Protein AF-A0A3M1ZQZ5-F1 (afdb_monomer_lite)

Sequence (99 aa):
MSLTNDTDLTKHLARVMGLSESLGPEFIRRAFLDAGEPFDAPSVGQFERVLPYLEARLSAFVGADDAASRLARLRRELAALADRRVQHATTKDTGNQSN

pLDDT: mean 82.04, std 16.59, range [36.91, 95.75]

Foldseek 3Di:
DDPPDLLSVQQVLLVLLVHDSVCSNVLLVVLCVVLVHDPPSDALVSVVSSLVSQQVSVCVPPNNVSSVVSSVSSVVVSVVVVVVVVVVVVVVVVVPPDD

Secondary structure (DSSP, 8-state):
-----HHHHHHHHHHHTT--TTTHHHHHHHHHHHTT---SS--HHHHHHHHHHHHHHHHHHH-HHHHHHHHHHHHHHHHHHHHHHHHHHHHHHTTS---

Structure (mmCIF, N/CA/C/O backbone):
data_AF-A0A3M1ZQZ5-F1
#
_entry.id   AF-A0A3M1ZQZ5-F1
#
loop_
_atom_site.group_PDB
_atom_site.id
_atom_site.type_symbol
_atom_site.label_atom_id
_atom_site.label_alt_id
_atom_site.label_comp_id
_atom_site.label_asym_id
_atom_site.label_entity_id
_atom_site.label_seq_id
_atom_site.pdbx_PDB_ins_code
_atom_site.Cartn_x
_atom_site.Cartn_y
_atom_site.Cartn_z
_atom_site.occupancy
_atom_site.B_iso_or_equiv
_atom_site.auth_seq_id
_atom_site.auth_comp_id
_atom_site.auth_asym_id
_atom_site.auth_atom_id
_atom_site.pdbx_PDB_model_num
ATOM 1 N N . MET A 1 1 ? 3.381 -17.573 -17.517 1.00 36.91 1 MET A N 1
ATOM 2 C CA . MET A 1 1 ? 2.492 -16.402 -17.675 1.00 36.91 1 MET A CA 1
ATOM 3 C C . MET A 1 1 ? 3.289 -15.163 -17.298 1.00 36.91 1 MET A C 1
ATOM 5 O O . MET A 1 1 ? 3.710 -15.073 -16.152 1.00 36.91 1 MET A O 1
ATOM 9 N N . SER A 1 2 ? 3.578 -14.282 -18.258 1.00 37.75 2 SER A N 1
ATOM 10 C CA . SER A 1 2 ? 4.256 -13.005 -17.996 1.00 37.75 2 SER A CA 1
ATOM 11 C C . SER A 1 2 ? 3.273 -12.019 -17.371 1.00 37.75 2 SER A C 1
ATOM 13 O O . SER A 1 2 ? 2.210 -11.777 -17.933 1.00 37.75 2 SER A O 1
ATOM 15 N N . LEU A 1 3 ? 3.631 -11.447 -16.222 1.00 43.09 3 LEU A N 1
ATOM 16 C CA . LEU A 1 3 ? 2.987 -10.256 -15.662 1.00 43.09 3 LEU A CA 1
ATOM 17 C C . LEU A 1 3 ? 3.421 -9.050 -16.512 1.00 43.09 3 LEU A C 1
ATOM 19 O O . LEU A 1 3 ? 4.360 -8.345 -16.154 1.00 43.09 3 LEU A O 1
ATOM 23 N N . THR A 1 4 ? 2.825 -8.883 -17.693 1.00 42.31 4 THR A N 1
ATOM 24 C CA . THR A 1 4 ? 3.178 -7.818 -18.656 1.00 42.31 4 THR A CA 1
ATOM 25 C C . THR A 1 4 ? 2.163 -6.680 -18.736 1.00 42.31 4 THR A C 1
ATOM 27 O O . THR A 1 4 ? 2.279 -5.859 -19.634 1.00 42.31 4 THR A O 1
ATOM 30 N N . ASN A 1 5 ? 1.210 -6.575 -17.807 1.00 50.94 5 ASN A N 1
ATOM 31 C CA . ASN A 1 5 ? 0.367 -5.384 -17.699 1.00 50.94 5 ASN A CA 1
ATOM 32 C C . ASN A 1 5 ? 0.531 -4.724 -16.330 1.00 50.94 5 ASN A C 1
ATOM 34 O O . ASN A 1 5 ? 0.366 -5.360 -15.294 1.00 50.94 5 ASN A O 1
ATOM 38 N N . ASP A 1 6 ? 0.792 -3.421 -16.321 1.00 52.81 6 ASP A N 1
ATOM 39 C CA . ASP A 1 6 ? 0.977 -2.605 -15.109 1.00 52.81 6 ASP A CA 1
ATOM 40 C C . ASP A 1 6 ? -0.276 -2.578 -14.218 1.00 52.81 6 ASP A C 1
ATOM 42 O O . ASP A 1 6 ? -0.218 -2.436 -12.994 1.00 52.81 6 ASP A O 1
ATOM 46 N N . THR A 1 7 ? -1.434 -2.822 -14.835 1.00 61.03 7 THR A N 1
ATOM 47 C CA . THR A 1 7 ? -2.708 -3.040 -14.144 1.00 61.03 7 THR A CA 1
ATOM 48 C C . THR A 1 7 ? -2.711 -4.344 -13.330 1.00 61.03 7 THR A C 1
ATOM 50 O O . THR A 1 7 ? -3.378 -4.414 -12.296 1.00 61.03 7 THR A O 1
ATOM 53 N N . ASP A 1 8 ? -1.948 -5.360 -13.741 1.00 76.38 8 ASP A N 1
ATOM 54 C CA . ASP A 1 8 ? -1.866 -6.650 -13.049 1.00 76.38 8 ASP A CA 1
ATOM 55 C C . ASP A 1 8 ? -1.004 -6.562 -11.791 1.00 76.38 8 ASP A C 1
ATOM 57 O O . ASP A 1 8 ? -1.341 -7.199 -10.795 1.00 76.38 8 ASP A O 1
ATOM 61 N N . LEU A 1 9 ? 0.049 -5.734 -11.785 1.00 80.56 9 LEU A N 1
ATOM 62 C CA . LEU A 1 9 ? 0.897 -5.552 -10.604 1.00 80.56 9 LEU A CA 1
ATOM 63 C C . LEU A 1 9 ? 0.108 -4.919 -9.453 1.00 80.56 9 LEU A C 1
ATOM 65 O O . LEU A 1 9 ? 0.043 -5.481 -8.363 1.00 80.56 9 LEU A O 1
ATOM 69 N N . THR A 1 10 ? -0.552 -3.787 -9.699 1.00 84.81 10 THR A N 1
ATOM 70 C CA . THR A 1 10 ? -1.359 -3.103 -8.678 1.00 84.81 10 THR A CA 1
ATOM 71 C C . THR A 1 10 ? -2.481 -4.000 -8.152 1.00 84.81 10 THR A C 1
ATOM 73 O O . THR A 1 10 ? -2.691 -4.077 -6.941 1.00 84.81 10 THR A O 1
ATOM 76 N N . LYS A 1 11 ? -3.187 -4.721 -9.035 1.00 85.94 11 LYS A N 1
ATOM 77 C CA . LYS A 1 11 ? -4.248 -5.662 -8.634 1.00 85.94 11 LYS A CA 1
ATOM 78 C C . LYS A 1 11 ? -3.700 -6.835 -7.823 1.00 85.94 11 LYS A C 1
ATOM 80 O O . LYS A 1 11 ? -4.300 -7.215 -6.819 1.00 85.94 11 LYS A O 1
ATOM 85 N N . HIS A 1 12 ? -2.562 -7.392 -8.230 1.00 87.44 12 HIS A N 1
ATOM 86 C CA . HIS A 1 12 ? -1.886 -8.465 -7.503 1.00 87.44 12 HIS A CA 1
ATOM 87 C C . HIS A 1 12 ? -1.500 -8.019 -6.091 1.00 87.44 12 HIS A C 1
ATOM 89 O O . HIS A 1 12 ? -1.896 -8.650 -5.112 1.00 87.44 12 HIS A O 1
ATOM 95 N N . LEU A 1 13 ? -0.820 -6.878 -5.967 1.00 88.19 13 LEU A N 1
ATOM 96 C CA . LEU A 1 13 ? -0.379 -6.349 -4.675 1.00 88.19 13 LEU A CA 1
ATOM 97 C C . LEU A 1 13 ? -1.559 -5.930 -3.782 1.00 88.19 13 LEU A C 1
ATOM 99 O O . LEU A 1 13 ? -1.516 -6.137 -2.568 1.00 88.19 13 LEU A O 1
ATOM 103 N N . ALA A 1 14 ? -2.653 -5.429 -4.365 1.00 91.00 14 ALA A N 1
ATOM 104 C CA . ALA A 1 14 ? -3.901 -5.195 -3.641 1.00 91.00 14 ALA A CA 1
ATOM 105 C C . ALA A 1 14 ? -4.462 -6.487 -3.023 1.00 91.00 14 ALA A C 1
ATOM 107 O O . ALA A 1 14 ? -4.801 -6.496 -1.837 1.00 91.00 14 ALA A O 1
ATOM 108 N N . ARG A 1 15 ? -4.495 -7.597 -3.777 1.00 91.00 15 ARG A N 1
ATOM 109 C CA . ARG A 1 15 ? -4.933 -8.901 -3.247 1.00 91.00 15 ARG A CA 1
ATOM 110 C C . ARG A 1 15 ? -4.019 -9.411 -2.136 1.00 91.00 15 ARG A C 1
ATOM 112 O O . ARG A 1 15 ? -4.522 -9.943 -1.151 1.00 91.00 15 ARG A O 1
ATOM 119 N N . VAL A 1 16 ? -2.703 -9.210 -2.242 1.00 90.56 16 VAL A N 1
ATOM 120 C CA . VAL A 1 16 ? -1.738 -9.594 -1.189 1.00 90.56 16 VAL A CA 1
ATOM 121 C C . VAL A 1 16 ? -2.032 -8.881 0.137 1.00 90.56 16 VAL A C 1
ATOM 123 O O . VAL A 1 16 ? -1.930 -9.487 1.205 1.00 90.56 16 VAL A O 1
ATOM 126 N N . MET A 1 17 ? -2.464 -7.620 0.078 1.00 90.25 17 MET A N 1
ATOM 127 C CA . MET A 1 17 ? -2.901 -6.854 1.253 1.00 90.25 17 MET A CA 1
ATOM 128 C C . MET A 1 17 ? -4.327 -7.196 1.725 1.00 90.25 17 MET A C 1
ATOM 130 O O . MET A 1 17 ? -4.783 -6.675 2.748 1.00 90.25 17 MET A O 1
ATOM 134 N N . GLY A 1 18 ? -5.038 -8.075 1.013 1.00 90.00 18 GLY A N 1
ATOM 135 C CA . GLY A 1 18 ? -6.431 -8.423 1.291 1.00 90.00 18 GLY A CA 1
ATOM 136 C C . GLY A 1 18 ? -7.414 -7.301 0.952 1.00 90.00 18 GLY A C 1
ATOM 137 O O . GLY A 1 18 ? -8.454 -7.193 1.597 1.00 90.00 18 GLY A O 1
ATOM 138 N N . LEU A 1 19 ? -7.072 -6.436 -0.006 1.00 90.19 19 LEU A N 1
ATOM 139 C CA . LEU A 1 19 ? -7.961 -5.391 -0.509 1.00 90.19 19 LEU A CA 1
ATOM 140 C C . LEU A 1 19 ? -8.837 -5.949 -1.637 1.00 90.19 19 LEU A C 1
ATOM 142 O O . LEU A 1 19 ? -8.392 -6.783 -2.428 1.00 90.19 19 LEU A O 1
ATOM 146 N N . SER A 1 20 ? -10.082 -5.474 -1.724 1.00 87.75 20 SER A N 1
ATOM 147 C CA . SER A 1 20 ? -10.986 -5.859 -2.811 1.00 87.75 20 SER A CA 1
ATOM 148 C C . SER A 1 20 ? -10.490 -5.331 -4.159 1.00 87.75 20 SER A C 1
ATOM 150 O O . SER A 1 20 ? -9.766 -4.338 -4.229 1.00 87.75 20 SER A O 1
ATOM 152 N N . GLU A 1 21 ? -10.933 -5.948 -5.254 1.00 83.81 21 GLU A N 1
ATOM 153 C CA . GLU A 1 21 ? -10.564 -5.500 -6.604 1.00 83.81 21 GLU A CA 1
ATOM 154 C C . GLU A 1 21 ? -11.098 -4.102 -6.944 1.00 83.81 21 GLU A C 1
ATOM 156 O O . GLU A 1 21 ? -10.505 -3.401 -7.760 1.00 83.81 21 GLU A O 1
ATOM 161 N N . SER A 1 22 ? -12.188 -3.681 -6.295 1.00 84.06 22 SER A N 1
ATOM 162 C CA . SER A 1 22 ? -12.791 -2.359 -6.475 1.00 84.06 22 SER A CA 1
ATOM 163 C C . SER A 1 22 ? -12.083 -1.258 -5.681 1.00 84.06 22 SER A C 1
ATOM 165 O O . SER A 1 22 ? -11.935 -0.148 -6.184 1.00 84.06 22 SER A O 1
ATOM 167 N N . LEU A 1 23 ? -11.636 -1.543 -4.452 1.00 83.62 23 LEU A N 1
ATOM 168 C CA . LEU A 1 23 ? -11.054 -0.537 -3.552 1.00 83.62 23 LEU A CA 1
ATOM 169 C C . LEU A 1 23 ? -9.526 -0.541 -3.557 1.00 83.62 23 LEU A C 1
ATOM 171 O O . LEU A 1 23 ? -8.910 0.501 -3.349 1.00 83.62 23 LEU A O 1
ATOM 175 N N . GLY A 1 24 ? -8.907 -1.693 -3.805 1.00 89.00 24 GLY A N 1
ATOM 176 C CA . GLY A 1 24 ? -7.461 -1.880 -3.757 1.00 89.00 24 GLY A CA 1
ATOM 177 C C . GLY A 1 24 ? -6.672 -0.913 -4.641 1.00 89.00 24 GLY A C 1
ATOM 178 O O . GLY A 1 24 ? -5.774 -0.247 -4.124 1.00 89.00 24 GLY A O 1
ATOM 179 N N . PRO A 1 25 ? -7.005 -0.767 -5.937 1.00 88.44 25 PRO A N 1
ATOM 180 C CA . PRO A 1 25 ? -6.291 0.156 -6.817 1.00 88.44 25 PRO A CA 1
ATOM 181 C C . PRO A 1 25 ? -6.359 1.610 -6.342 1.00 88.44 25 PRO A C 1
ATOM 183 O O . PRO A 1 25 ? -5.347 2.306 -6.329 1.00 88.44 25 PRO A O 1
ATOM 186 N N . GLU A 1 26 ? -7.533 2.061 -5.899 1.00 90.94 26 GLU A N 1
ATOM 187 C CA . GLU A 1 26 ? -7.734 3.439 -5.447 1.00 90.94 26 GLU A CA 1
ATOM 188 C C . GLU A 1 26 ? -7.036 3.707 -4.105 1.00 90.94 26 GLU A C 1
ATOM 190 O O . GLU A 1 26 ? -6.460 4.778 -3.895 1.00 90.94 26 GLU A O 1
ATOM 195 N N . PHE A 1 27 ? -7.027 2.707 -3.221 1.00 93.00 27 PHE A N 1
ATOM 196 C CA . PHE A 1 27 ? -6.289 2.727 -1.964 1.00 93.00 27 PHE A CA 1
ATOM 197 C C . PHE A 1 27 ? -4.785 2.900 -2.198 1.00 93.00 27 PHE A C 1
ATOM 199 O O . PHE A 1 27 ? -4.167 3.780 -1.597 1.00 93.00 27 PHE A O 1
ATOM 206 N N . ILE A 1 28 ? -4.211 2.100 -3.103 1.00 92.75 28 ILE A N 1
ATOM 207 C CA . ILE A 1 28 ? -2.792 2.183 -3.466 1.00 92.75 28 ILE A CA 1
ATOM 208 C C . ILE A 1 28 ? -2.501 3.529 -4.129 1.00 92.75 28 ILE A C 1
ATOM 210 O O . ILE A 1 28 ? -1.563 4.210 -3.723 1.00 92.75 28 ILE A O 1
ATOM 214 N N . ARG A 1 29 ? -3.342 3.966 -5.076 1.00 92.88 29 ARG A N 1
ATOM 215 C CA . ARG A 1 29 ? -3.189 5.267 -5.739 1.00 92.88 29 ARG A CA 1
ATOM 216 C C . ARG A 1 29 ? -3.097 6.414 -4.736 1.00 92.88 29 ARG A C 1
ATOM 218 O O . ARG A 1 29 ? -2.299 7.321 -4.932 1.00 92.88 29 ARG A O 1
ATOM 225 N N . ARG A 1 3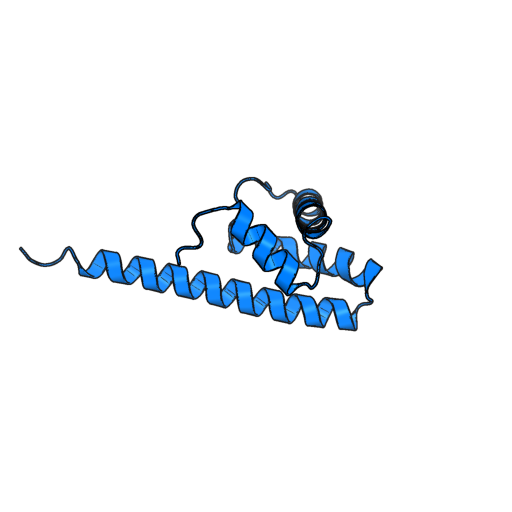0 ? -3.886 6.384 -3.657 1.00 94.31 30 ARG A N 1
ATOM 226 C CA . ARG A 1 30 ? -3.806 7.407 -2.599 1.00 94.31 30 ARG A CA 1
ATOM 227 C C . ARG A 1 30 ? -2.498 7.364 -1.842 1.00 94.31 30 ARG A C 1
ATOM 229 O O . ARG A 1 30 ? -1.922 8.419 -1.652 1.00 94.31 30 ARG A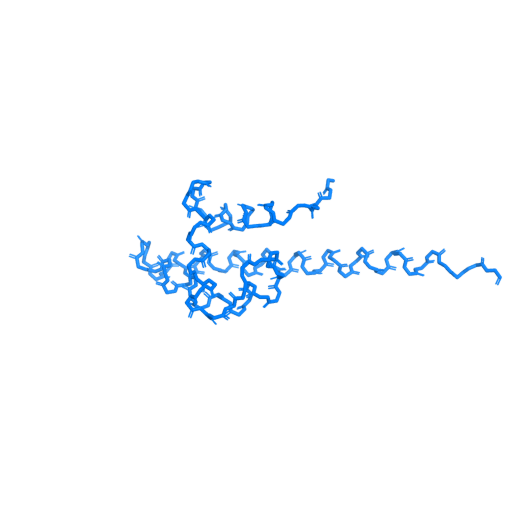 O 1
ATOM 236 N N . ALA A 1 31 ? -2.009 6.184 -1.480 1.00 95.00 31 ALA A N 1
ATOM 237 C CA . ALA A 1 31 ? -0.712 6.086 -0.823 1.00 95.00 31 ALA A CA 1
ATOM 238 C C . ALA A 1 31 ? 0.416 6.663 -1.700 1.00 95.00 31 ALA A C 1
ATOM 240 O O . ALA A 1 31 ? 1.293 7.349 -1.189 1.00 95.00 31 ALA A O 1
ATOM 241 N N . PHE A 1 32 ? 0.359 6.452 -3.020 1.00 95.06 32 PHE A N 1
ATOM 242 C CA . PHE A 1 32 ? 1.302 7.063 -3.964 1.00 95.06 32 PHE A CA 1
ATOM 243 C C . PHE A 1 32 ? 1.189 8.591 -3.995 1.00 95.06 32 PHE A C 1
ATOM 245 O O . PHE A 1 32 ? 2.205 9.276 -3.924 1.00 95.06 32 PHE A O 1
ATOM 252 N N . LEU A 1 33 ? -0.035 9.126 -4.040 1.00 94.62 33 LEU A N 1
ATOM 253 C CA . LEU A 1 33 ? -0.271 10.572 -3.968 1.00 94.62 33 LEU A CA 1
ATOM 254 C C . LEU A 1 33 ? 0.231 11.168 -2.644 1.00 94.62 33 LEU A C 1
ATOM 256 O O . LEU A 1 33 ? 0.880 12.209 -2.664 1.00 94.62 33 LEU A O 1
ATOM 260 N N . ASP A 1 34 ? -0.022 10.491 -1.522 1.00 94.19 34 ASP A N 1
ATOM 261 C CA . ASP A 1 34 ? 0.424 10.904 -0.187 1.00 94.19 34 ASP A CA 1
ATOM 262 C C . ASP A 1 34 ? 1.966 10.916 -0.092 1.00 94.19 34 ASP A C 1
ATOM 264 O O . ASP A 1 34 ? 2.544 11.754 0.600 1.00 94.19 34 ASP A O 1
ATOM 268 N N . ALA A 1 35 ? 2.635 10.021 -0.827 1.00 93.88 35 ALA A N 1
ATOM 269 C CA . ALA A 1 35 ? 4.091 9.946 -0.939 1.00 93.88 35 ALA A CA 1
ATOM 270 C C . ALA A 1 35 ? 4.698 10.913 -1.975 1.00 93.88 35 ALA A C 1
ATOM 272 O O . ALA A 1 35 ? 5.920 11.017 -2.064 1.00 93.88 35 ALA A O 1
ATOM 273 N N . GLY A 1 36 ? 3.877 11.593 -2.783 1.00 93.88 36 GLY A N 1
ATOM 274 C CA . GLY A 1 36 ? 4.349 12.408 -3.907 1.00 93.88 36 GLY A CA 1
ATOM 275 C C . GLY A 1 36 ? 4.958 11.596 -5.060 1.00 93.88 36 GLY A C 1
ATOM 276 O O . GLY A 1 36 ? 5.692 12.148 -5.877 1.00 93.88 36 GLY A O 1
ATOM 277 N N . GLU A 1 37 ? 4.668 10.296 -5.140 1.00 91.75 37 GLU A N 1
ATOM 278 C CA . GLU A 1 37 ? 5.179 9.404 -6.183 1.00 91.75 37 GLU A CA 1
ATOM 279 C C . GLU A 1 37 ? 4.200 9.324 -7.367 1.00 91.75 37 GLU A C 1
ATOM 281 O O . GLU A 1 37 ? 2.981 9.231 -7.170 1.00 91.75 37 GLU A O 1
ATOM 286 N N . PRO A 1 38 ? 4.696 9.303 -8.617 1.00 89.31 38 PRO A N 1
ATOM 287 C CA . PRO A 1 38 ? 3.836 9.088 -9.768 1.00 89.31 38 PRO A CA 1
ATOM 288 C C . PRO A 1 38 ? 3.263 7.665 -9.737 1.00 89.31 38 PRO A C 1
ATOM 290 O O . PRO A 1 38 ? 3.975 6.693 -9.492 1.00 89.31 38 PRO A O 1
ATOM 293 N N . PHE A 1 39 ? 1.961 7.552 -10.005 1.00 86.62 39 PHE A N 1
ATOM 294 C CA . PHE A 1 39 ? 1.233 6.277 -10.021 1.00 86.62 39 PHE A CA 1
ATOM 295 C C . PHE A 1 39 ? 1.088 5.676 -11.430 1.00 86.62 39 PHE A C 1
ATOM 297 O O . PHE A 1 39 ? 0.394 4.679 -11.615 1.00 86.62 39 PHE A O 1
ATOM 304 N N . ASP A 1 40 ? 1.714 6.284 -12.436 1.00 83.81 40 ASP A N 1
ATOM 305 C CA . ASP A 1 40 ? 1.723 5.729 -13.786 1.00 83.81 40 ASP A CA 1
ATOM 306 C C . ASP A 1 40 ? 2.781 4.621 -13.878 1.00 83.81 40 ASP A C 1
ATOM 308 O O . ASP A 1 40 ? 3.955 4.867 -13.599 1.00 83.81 40 ASP A O 1
ATOM 312 N N . ALA A 1 41 ? 2.339 3.399 -14.186 1.00 77.56 41 ALA A N 1
ATOM 313 C CA . ALA A 1 41 ? 3.154 2.180 -14.238 1.00 77.56 41 ALA A CA 1
ATOM 314 C C . ALA A 1 41 ? 4.156 2.021 -13.064 1.00 77.56 41 ALA A C 1
ATOM 316 O O . ALA A 1 41 ? 5.375 1.991 -13.270 1.00 77.56 41 ALA A O 1
ATOM 317 N N . PRO A 1 42 ? 3.673 1.904 -11.810 1.00 82.94 42 PRO A N 1
ATOM 318 C CA . PRO A 1 42 ? 4.536 1.927 -10.637 1.00 82.94 42 PRO A CA 1
ATOM 319 C C . PRO A 1 42 ? 5.509 0.742 -10.611 1.00 82.94 42 PRO A C 1
ATOM 321 O O . PRO A 1 42 ? 5.130 -0.428 -10.688 1.00 82.94 42 PRO A O 1
ATOM 324 N N . SER A 1 43 ? 6.791 1.048 -10.449 1.00 85.50 43 SER A N 1
ATOM 325 C CA . SER A 1 43 ? 7.863 0.070 -10.281 1.00 85.50 43 SER A CA 1
ATOM 326 C C . SER A 1 43 ? 7.911 -0.504 -8.861 1.00 85.50 43 SER A C 1
ATOM 328 O O . SER A 1 43 ? 7.418 0.091 -7.903 1.00 85.50 43 SER A O 1
ATOM 330 N N . VAL A 1 44 ? 8.581 -1.650 -8.702 1.00 87.00 44 VAL A N 1
ATOM 331 C CA . VAL A 1 44 ? 8.816 -2.273 -7.385 1.00 87.00 44 VAL A CA 1
ATOM 332 C C . VAL A 1 44 ? 9.490 -1.295 -6.413 1.00 87.00 44 VAL A C 1
ATOM 334 O O . VAL A 1 44 ? 9.034 -1.151 -5.284 1.00 87.00 44 VAL A O 1
ATOM 337 N N . GLY A 1 45 ? 10.508 -0.553 -6.866 1.00 87.31 45 GLY A N 1
ATOM 338 C CA . GLY A 1 45 ? 11.198 0.432 -6.026 1.00 87.31 45 GLY A CA 1
ATOM 339 C C . GLY A 1 45 ? 10.317 1.618 -5.615 1.00 87.31 45 GLY A C 1
ATOM 340 O O . GLY A 1 45 ? 10.500 2.171 -4.535 1.00 87.31 45 GLY A O 1
ATOM 341 N N . GLN A 1 46 ? 9.327 1.996 -6.430 1.00 90.88 46 GLN A N 1
ATOM 342 C CA . GLN A 1 46 ? 8.330 2.993 -6.021 1.00 90.88 46 GLN A CA 1
ATOM 343 C C . GLN A 1 46 ? 7.394 2.433 -4.951 1.00 90.88 46 GLN A C 1
ATOM 345 O O . GLN A 1 46 ? 7.127 3.112 -3.966 1.00 90.88 46 GLN A O 1
ATOM 350 N N . PHE A 1 47 ? 6.954 1.179 -5.085 1.00 90.81 47 PHE A N 1
ATOM 351 C CA . PHE A 1 47 ? 6.152 0.532 -4.046 1.00 90.81 47 PHE A CA 1
ATOM 352 C C . PHE A 1 47 ? 6.862 0.514 -2.691 1.00 90.81 47 PHE A C 1
ATOM 354 O O . PHE A 1 47 ? 6.215 0.792 -1.686 1.00 90.81 47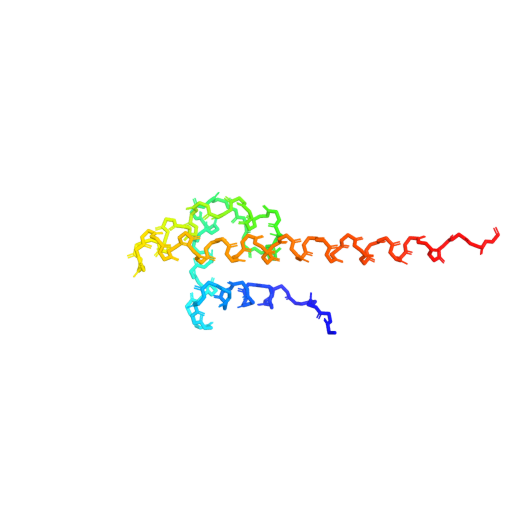 PHE A O 1
ATOM 361 N N . GLU A 1 48 ? 8.171 0.251 -2.657 1.00 91.50 48 GLU A N 1
ATOM 362 C CA . GLU A 1 48 ? 8.957 0.274 -1.417 1.00 91.50 48 GLU A CA 1
ATOM 363 C C . GLU A 1 48 ? 8.929 1.639 -0.720 1.00 91.50 48 GLU A C 1
ATOM 365 O O . GLU A 1 48 ? 8.734 1.700 0.496 1.00 91.50 48 GLU A O 1
ATOM 370 N N . ARG A 1 49 ? 9.046 2.735 -1.480 1.00 92.50 49 ARG A N 1
ATOM 371 C CA . ARG A 1 49 ? 8.978 4.106 -0.940 1.00 92.50 49 ARG A CA 1
ATOM 372 C C . ARG A 1 49 ? 7.595 4.466 -0.403 1.00 92.50 49 ARG A C 1
ATOM 374 O O . ARG A 1 49 ? 7.482 5.244 0.539 1.00 92.50 49 ARG A O 1
ATOM 381 N N . VAL A 1 50 ? 6.550 3.863 -0.961 1.00 95.25 50 VAL A N 1
ATOM 382 C CA . VAL A 1 50 ? 5.153 4.118 -0.585 1.00 95.25 50 VAL A CA 1
ATOM 383 C C . VAL A 1 50 ? 4.689 3.231 0.588 1.00 95.25 50 VAL A C 1
ATOM 385 O O . VAL A 1 50 ? 3.637 3.483 1.178 1.00 95.25 50 VAL A O 1
ATOM 388 N N . LEU A 1 51 ? 5.473 2.224 1.001 1.00 93.94 51 LEU A N 1
ATOM 389 C CA . LEU A 1 51 ? 5.110 1.310 2.096 1.00 93.94 51 LEU A CA 1
ATOM 390 C C . LEU A 1 51 ? 4.682 2.013 3.398 1.00 93.94 51 LEU A C 1
ATOM 392 O O . LEU A 1 51 ? 3.638 1.627 3.920 1.00 93.94 51 LEU A O 1
ATOM 396 N N . PRO A 1 52 ? 5.385 3.041 3.919 1.00 94.31 52 PRO A N 1
ATOM 397 C CA . PRO A 1 52 ? 4.965 3.708 5.156 1.00 94.31 52 PRO A CA 1
ATOM 398 C C . PRO A 1 52 ? 3.566 4.335 5.054 1.00 94.31 52 PRO A C 1
ATOM 400 O O . PRO A 1 52 ? 2.790 4.311 6.007 1.00 94.31 52 PRO A O 1
ATOM 403 N N . TYR A 1 53 ? 3.206 4.840 3.873 1.00 95.75 53 TYR A N 1
ATOM 404 C CA . TYR A 1 53 ? 1.895 5.429 3.605 1.00 95.75 53 TYR A CA 1
ATOM 405 C C . TYR A 1 53 ? 0.815 4.353 3.483 1.00 95.75 53 TYR A C 1
ATOM 407 O O . TYR A 1 53 ? -0.283 4.510 4.015 1.00 95.75 53 TYR A O 1
ATOM 415 N N . LEU A 1 54 ? 1.129 3.220 2.847 1.00 94.75 54 LEU A N 1
ATOM 416 C CA . LEU A 1 54 ? 0.24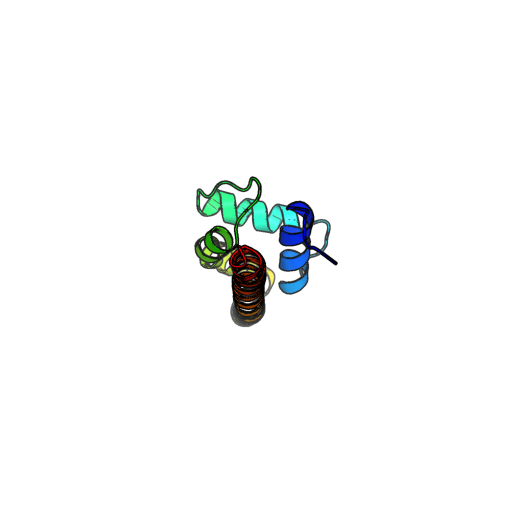0 2.056 2.836 1.00 94.75 54 LEU A CA 1
ATOM 417 C C . LEU A 1 54 ? -0.014 1.529 4.254 1.00 94.75 54 LEU A C 1
ATOM 419 O O . LEU A 1 54 ? -1.150 1.188 4.571 1.00 94.75 54 LEU A O 1
ATOM 423 N N . GLU A 1 55 ? 1.009 1.497 5.108 1.00 94.62 55 GLU A N 1
ATOM 424 C CA . GLU A 1 55 ? 0.911 1.067 6.507 1.00 94.62 55 GLU A CA 1
ATOM 425 C C . GLU A 1 55 ? 0.031 1.997 7.337 1.00 94.62 55 GLU A C 1
ATOM 427 O O . GLU A 1 55 ? -0.896 1.542 8.009 1.00 94.62 55 GLU A O 1
ATOM 432 N N . ALA A 1 56 ? 0.265 3.307 7.240 1.00 94.31 56 ALA A N 1
ATOM 433 C CA . ALA A 1 56 ? -0.539 4.314 7.924 1.00 94.31 56 ALA A CA 1
ATOM 434 C C . ALA A 1 56 ? -2.014 4.227 7.505 1.00 94.31 56 ALA A C 1
ATOM 436 O O . ALA A 1 56 ? -2.913 4.252 8.344 1.00 94.31 56 ALA A O 1
ATOM 437 N N . ARG A 1 57 ? -2.280 4.041 6.207 1.00 93.88 57 ARG A N 1
ATOM 438 C CA . ARG A 1 57 ? -3.650 3.877 5.716 1.00 93.88 57 ARG A CA 1
ATOM 439 C C . ARG A 1 57 ? -4.257 2.557 6.178 1.00 93.88 57 ARG A C 1
ATOM 441 O O . ARG A 1 57 ? -5.387 2.564 6.641 1.00 93.88 57 ARG A O 1
ATOM 448 N N . LEU A 1 58 ? -3.541 1.435 6.077 1.00 93.44 58 LEU A N 1
ATOM 449 C CA . LEU A 1 58 ? -4.058 0.120 6.475 1.00 93.44 58 LEU A CA 1
ATOM 450 C C . LEU A 1 58 ? -4.355 0.076 7.973 1.00 93.44 58 LEU A C 1
ATOM 452 O O . LEU A 1 58 ? -5.411 -0.419 8.362 1.00 93.44 58 LEU A O 1
ATOM 456 N N . SER A 1 59 ? -3.470 0.632 8.799 1.00 94.88 59 SER A N 1
ATOM 457 C CA . SER A 1 59 ? -3.643 0.644 10.253 1.00 94.88 59 SER A CA 1
ATOM 458 C C . SER A 1 59 ? -4.900 1.399 10.686 1.00 94.88 59 SER A C 1
ATOM 460 O O . SER A 1 59 ? -5.540 0.986 11.649 1.00 94.88 59 SER A O 1
ATOM 462 N N . ALA A 1 60 ? -5.333 2.407 9.922 1.00 91.44 60 ALA A N 1
ATOM 463 C CA . ALA A 1 60 ? -6.600 3.101 10.150 1.00 91.44 60 ALA A CA 1
ATOM 464 C C . ALA A 1 60 ? -7.853 2.239 9.879 1.00 91.44 60 ALA A C 1
ATOM 466 O O . ALA A 1 60 ? -8.912 2.535 10.426 1.00 91.44 60 ALA A O 1
ATOM 467 N N . PHE A 1 61 ? -7.759 1.183 9.059 1.00 88.56 61 PHE A N 1
ATOM 468 C CA . PHE A 1 61 ? -8.896 0.303 8.735 1.00 88.56 61 PHE A CA 1
ATOM 469 C C . PHE A 1 61 ? -8.899 -1.011 9.515 1.00 88.56 61 PHE A C 1
ATOM 471 O O . PHE A 1 61 ? -9.968 -1.503 9.865 1.00 88.56 61 PHE A O 1
ATOM 478 N N . VAL A 1 62 ? -7.726 -1.612 9.729 1.00 90.88 62 VAL A N 1
ATOM 479 C CA . VAL A 1 62 ? -7.606 -2.977 10.273 1.00 90.88 62 VAL A CA 1
ATOM 480 C C . VAL A 1 62 ? -6.820 -3.050 11.584 1.00 90.88 62 VAL A C 1
ATOM 482 O O . VAL A 1 62 ? -6.713 -4.124 12.161 1.00 90.88 62 VAL A O 1
ATOM 485 N N . GLY A 1 63 ? -6.295 -1.926 12.080 1.00 92.88 63 GLY A N 1
ATOM 486 C CA . GLY A 1 63 ? -5.417 -1.887 13.250 1.00 92.88 63 GLY A CA 1
ATOM 487 C C . GLY A 1 63 ? -3.942 -2.119 12.906 1.00 92.88 63 GLY A C 1
ATOM 488 O O . GLY A 1 63 ? -3.593 -2.570 11.813 1.00 92.88 63 GLY A O 1
ATOM 489 N N . ALA A 1 64 ? -3.056 -1.767 13.842 1.00 92.25 64 ALA A N 1
ATOM 490 C CA . ALA A 1 64 ? -1.609 -1.740 13.616 1.00 92.25 64 ALA A CA 1
ATOM 491 C C . ALA A 1 64 ? -1.006 -3.135 13.363 1.00 92.25 64 ALA A C 1
ATOM 493 O O . ALA A 1 64 ? -0.281 -3.314 12.386 1.00 92.25 64 ALA A O 1
ATOM 494 N N . ASP A 1 65 ? -1.350 -4.131 14.184 1.00 94.19 65 ASP A N 1
ATOM 495 C CA . ASP A 1 65 ? -0.781 -5.487 14.089 1.00 94.19 65 ASP A CA 1
ATOM 496 C C . ASP A 1 65 ? -1.140 -6.177 12.762 1.00 94.19 65 ASP A C 1
ATOM 498 O O . ASP A 1 65 ? -0.309 -6.807 12.093 1.00 94.19 65 ASP A O 1
ATOM 502 N N . ASP A 1 66 ? -2.389 -5.999 12.340 1.00 94.06 66 ASP A N 1
ATOM 503 C CA . ASP A 1 66 ? -2.929 -6.529 11.093 1.00 94.06 66 ASP A CA 1
ATOM 504 C C . ASP A 1 66 ? -2.314 -5.833 9.872 1.00 94.06 66 ASP A C 1
ATOM 506 O O . ASP A 1 66 ? -1.963 -6.485 8.879 1.00 94.06 66 ASP A O 1
ATOM 510 N N . ALA A 1 67 ? -2.143 -4.510 9.947 1.00 93.94 67 ALA A N 1
ATOM 511 C CA . ALA A 1 67 ? -1.475 -3.725 8.916 1.00 93.94 67 ALA A CA 1
ATOM 512 C C . ALA A 1 67 ? -0.012 -4.154 8.750 1.00 93.94 67 ALA A C 1
ATOM 514 O O . ALA A 1 67 ? 0.403 -4.454 7.627 1.00 93.94 67 ALA A O 1
ATOM 515 N N . ALA A 1 68 ? 0.734 -4.287 9.850 1.00 91.88 68 ALA A N 1
ATOM 516 C CA . ALA A 1 68 ? 2.120 -4.749 9.841 1.00 91.88 68 ALA A CA 1
ATOM 517 C C . ALA A 1 68 ? 2.245 -6.154 9.224 1.00 91.88 68 ALA A C 1
ATOM 519 O O . ALA A 1 68 ? 3.099 -6.400 8.366 1.00 91.88 68 ALA A O 1
ATOM 520 N N . SER A 1 69 ? 1.335 -7.068 9.576 1.00 94.00 69 SER A N 1
ATOM 521 C CA . SER A 1 69 ? 1.293 -8.432 9.029 1.00 94.00 69 SER A CA 1
ATOM 522 C C . SER A 1 69 ? 0.994 -8.466 7.523 1.00 94.00 69 SER A C 1
ATOM 524 O O . SER A 1 69 ? 1.573 -9.263 6.773 1.00 94.00 69 SER A O 1
ATOM 526 N N . ARG A 1 70 ? 0.092 -7.603 7.038 1.00 93.62 70 ARG A N 1
ATOM 527 C CA . ARG A 1 70 ? -0.199 -7.434 5.600 1.00 93.62 70 ARG A CA 1
ATOM 528 C C . ARG A 1 70 ? 0.988 -6.817 4.861 1.00 93.62 70 ARG A C 1
ATOM 530 O O . ARG A 1 70 ? 1.353 -7.315 3.797 1.00 93.62 70 ARG A O 1
ATOM 537 N N . LEU A 1 71 ? 1.648 -5.818 5.443 1.00 93.69 71 LEU A N 1
ATOM 538 C CA . LEU A 1 71 ? 2.838 -5.208 4.852 1.00 93.69 71 LEU A CA 1
ATOM 539 C C . LEU A 1 71 ? 4.028 -6.159 4.787 1.00 93.69 71 LEU A C 1
ATOM 541 O O . LEU A 1 71 ? 4.756 -6.156 3.799 1.00 93.69 71 LEU A O 1
ATOM 545 N N . ALA A 1 72 ? 4.229 -6.999 5.801 1.00 93.31 72 ALA A N 1
ATOM 546 C CA . ALA A 1 72 ? 5.284 -8.006 5.774 1.00 93.31 72 ALA A CA 1
ATOM 547 C C . ALA A 1 72 ? 5.092 -8.991 4.607 1.00 93.31 72 ALA A C 1
ATOM 549 O O . ALA A 1 72 ? 6.063 -9.374 3.954 1.00 93.31 72 ALA A O 1
ATOM 550 N N . ARG A 1 73 ? 3.840 -9.370 4.304 1.00 93.94 73 ARG A N 1
ATOM 551 C CA . ARG A 1 73 ? 3.510 -10.165 3.109 1.00 93.94 73 ARG A CA 1
ATOM 552 C C . ARG A 1 73 ? 3.804 -9.398 1.823 1.00 93.94 73 ARG A C 1
ATOM 554 O O . ARG A 1 73 ? 4.443 -9.955 0.937 1.00 93.94 73 ARG A O 1
ATOM 561 N N . LEU A 1 74 ? 3.404 -8.130 1.754 1.00 93.69 74 LEU A N 1
ATOM 562 C CA . LEU A 1 74 ? 3.665 -7.271 0.600 1.00 93.69 74 LEU A CA 1
ATOM 563 C C . LEU A 1 74 ? 5.168 -7.121 0.316 1.00 93.69 74 LEU A C 1
ATOM 565 O O . LEU A 1 74 ? 5.588 -7.304 -0.821 1.00 93.69 74 LEU A O 1
ATOM 569 N N . ARG A 1 75 ? 5.988 -6.861 1.342 1.00 93.44 75 ARG A N 1
ATOM 570 C CA . ARG A 1 75 ? 7.455 -6.752 1.222 1.00 93.44 75 ARG A CA 1
ATOM 571 C C . ARG A 1 75 ? 8.082 -8.023 0.648 1.00 93.44 75 ARG A C 1
ATOM 573 O O . ARG A 1 75 ? 8.909 -7.938 -0.253 1.00 93.44 75 ARG A O 1
ATOM 580 N N . ARG A 1 76 ? 7.664 -9.201 1.129 1.00 93.75 76 ARG A N 1
ATOM 581 C CA . ARG A 1 76 ? 8.135 -10.489 0.588 1.00 93.75 76 ARG A CA 1
ATOM 582 C C . ARG A 1 76 ? 7.760 -10.666 -0.882 1.00 93.75 76 ARG A C 1
ATOM 584 O O . ARG A 1 76 ? 8.580 -11.143 -1.659 1.00 93.75 76 ARG A O 1
ATOM 591 N N . GLU A 1 77 ? 6.551 -10.261 -1.263 1.00 93.19 77 GLU A N 1
ATOM 592 C CA . GLU A 1 77 ? 6.110 -10.352 -2.656 1.00 93.19 77 GLU A CA 1
ATOM 593 C C . GLU A 1 77 ? 6.899 -9.404 -3.568 1.00 93.19 77 GLU A C 1
ATOM 595 O O . GLU A 1 77 ? 7.330 -9.804 -4.647 1.00 93.19 77 GLU A O 1
ATOM 600 N N . LEU A 1 78 ? 7.147 -8.169 -3.121 1.00 91.06 78 LEU A N 1
ATOM 601 C CA . LEU A 1 78 ? 7.962 -7.194 -3.850 1.00 91.06 78 LEU A CA 1
ATOM 602 C C . LEU A 1 78 ? 9.392 -7.706 -4.073 1.00 91.06 78 LEU A C 1
ATOM 604 O O . LEU A 1 78 ? 9.879 -7.650 -5.203 1.00 91.06 78 LEU A O 1
ATOM 608 N N . ALA A 1 79 ? 10.021 -8.287 -3.046 1.00 90.38 79 ALA A N 1
ATOM 609 C CA . ALA A 1 79 ? 11.340 -8.912 -3.168 1.00 90.38 79 ALA A CA 1
ATOM 610 C C . ALA A 1 79 ? 11.334 -10.064 -4.191 1.00 90.38 79 ALA A C 1
ATOM 612 O O . ALA A 1 79 ? 12.150 -10.089 -5.110 1.00 90.38 79 ALA A O 1
ATOM 613 N N . ALA A 1 80 ? 10.341 -10.958 -4.124 1.00 89.56 80 ALA A N 1
ATOM 614 C CA . ALA A 1 80 ? 10.214 -12.068 -5.070 1.00 89.56 80 ALA A CA 1
ATOM 615 C C . ALA A 1 80 ? 9.970 -11.613 -6.523 1.00 89.56 80 ALA A C 1
ATOM 617 O O . ALA A 1 80 ? 10.301 -12.335 -7.468 1.00 89.56 80 ALA A O 1
ATOM 618 N N . LEU A 1 81 ? 9.350 -10.447 -6.728 1.00 86.12 81 LEU A N 1
ATOM 619 C CA . LEU A 1 81 ? 9.166 -9.841 -8.049 1.00 86.12 81 LEU A CA 1
ATOM 620 C C . LEU A 1 81 ? 10.453 -9.182 -8.560 1.00 86.12 81 LEU A C 1
ATOM 622 O O . LEU A 1 81 ? 10.754 -9.292 -9.753 1.00 86.12 81 LEU A O 1
ATOM 626 N N . ALA A 1 82 ? 11.219 -8.534 -7.679 1.00 84.31 82 ALA A N 1
ATOM 627 C CA . ALA A 1 82 ? 12.534 -7.992 -8.007 1.00 84.31 82 ALA A CA 1
ATOM 628 C C . ALA A 1 82 ? 13.499 -9.110 -8.439 1.00 84.31 82 ALA A C 1
ATOM 630 O O . ALA A 1 82 ? 14.081 -9.026 -9.521 1.00 84.31 82 ALA A O 1
ATOM 631 N N . ASP A 1 83 ? 13.568 -10.202 -7.673 1.00 84.62 83 ASP A N 1
ATOM 632 C CA . ASP A 1 83 ? 14.436 -11.351 -7.960 1.00 84.62 83 ASP A CA 1
ATOM 633 C C . ASP A 1 83 ? 14.102 -12.013 -9.303 1.00 84.62 83 ASP A C 1
ATOM 635 O O . ASP A 1 83 ? 14.990 -12.295 -10.114 1.00 84.62 83 ASP A O 1
ATOM 639 N N . ARG A 1 84 ? 12.807 -12.205 -9.596 1.00 81.00 84 ARG A N 1
ATOM 640 C CA . ARG A 1 84 ? 12.356 -12.755 -10.886 1.00 81.00 84 ARG A CA 1
ATOM 641 C C . ARG A 1 84 ? 12.778 -11.873 -12.062 1.00 81.00 84 ARG A C 1
ATOM 643 O O . ARG A 1 84 ? 13.176 -12.397 -13.102 1.00 81.00 84 ARG A O 1
ATOM 650 N N . ARG A 1 85 ? 12.735 -10.543 -11.919 1.00 70.75 85 ARG A N 1
ATOM 651 C CA . ARG A 1 85 ? 13.211 -9.620 -12.965 1.00 70.75 85 ARG A CA 1
ATOM 652 C C . ARG A 1 85 ? 14.715 -9.742 -13.200 1.00 70.75 85 ARG A C 1
ATOM 654 O O . ARG A 1 85 ? 15.127 -9.741 -14.358 1.00 70.75 85 ARG A O 1
ATOM 661 N N . VAL A 1 86 ? 15.510 -9.899 -12.141 1.00 69.50 86 VAL A N 1
ATOM 662 C CA . VAL A 1 86 ? 16.965 -10.098 -12.255 1.00 69.50 86 VAL A CA 1
ATOM 663 C C . VAL A 1 86 ? 17.279 -11.385 -13.018 1.00 69.50 86 VAL A C 1
ATOM 665 O O . VAL A 1 86 ? 18.064 -11.344 -13.964 1.00 69.50 86 VAL A O 1
ATOM 668 N N . GLN A 1 87 ? 16.619 -12.497 -12.681 1.00 66.12 87 GLN A N 1
ATOM 669 C CA . GLN A 1 87 ? 16.828 -13.798 -13.336 1.00 66.12 87 GLN A CA 1
ATOM 670 C C . GLN A 1 87 ? 16.458 -13.777 -14.827 1.00 66.12 87 GLN A C 1
ATOM 672 O O . GLN A 1 87 ? 17.199 -14.308 -15.655 1.00 66.12 87 GLN A O 1
ATOM 677 N N . HIS A 1 88 ? 15.344 -13.128 -15.187 1.00 57.66 88 HIS A N 1
ATOM 678 C CA . HIS A 1 88 ? 14.926 -12.968 -16.584 1.00 57.66 88 HIS A CA 1
ATOM 679 C C . HIS A 1 88 ? 15.846 -12.039 -17.394 1.00 57.66 88 HIS A C 1
ATOM 681 O O . HIS A 1 88 ? 15.967 -12.216 -18.607 1.00 57.66 88 HIS A O 1
ATOM 687 N N . ALA A 1 89 ? 16.489 -11.058 -16.753 1.00 60.03 89 ALA A N 1
ATOM 688 C CA . ALA A 1 89 ? 17.491 -10.214 -17.402 1.00 60.03 89 ALA A CA 1
ATOM 689 C C . ALA A 1 89 ? 18.792 -10.990 -17.662 1.00 60.03 89 ALA A C 1
ATOM 691 O O . ALA A 1 89 ? 19.340 -10.910 -18.758 1.00 60.03 89 ALA A O 1
ATOM 692 N N . THR A 1 90 ? 19.242 -11.808 -16.704 1.00 59.19 90 THR A N 1
ATOM 693 C CA . THR A 1 90 ? 20.479 -12.599 -16.850 1.00 59.19 90 THR A CA 1
ATOM 694 C C . THR A 1 90 ? 20.356 -13.690 -17.914 1.00 59.19 90 THR A C 1
ATOM 696 O O . THR A 1 90 ? 21.303 -13.904 -18.661 1.00 59.19 90 THR A O 1
ATOM 699 N N . THR A 1 91 ? 19.191 -14.333 -18.068 1.00 58.72 91 THR A N 1
ATOM 700 C CA . THR A 1 91 ? 19.004 -15.372 -19.106 1.00 58.72 91 THR A CA 1
ATOM 701 C C . THR A 1 91 ? 19.012 -14.826 -20.535 1.00 58.72 91 THR A C 1
ATOM 703 O O . THR A 1 91 ? 19.307 -15.577 -21.462 1.00 58.72 91 THR A O 1
ATOM 706 N N . LYS A 1 92 ? 18.689 -13.542 -20.744 1.00 57.34 92 LYS A N 1
ATOM 707 C CA . LYS A 1 92 ? 18.756 -12.914 -22.074 1.00 57.34 92 LYS A CA 1
ATOM 708 C C . LYS A 1 92 ? 20.177 -12.519 -22.475 1.00 57.34 92 LYS A C 1
ATOM 710 O O . LYS A 1 92 ? 20.476 -12.525 -23.664 1.00 57.34 92 LYS A O 1
ATOM 715 N N . ASP A 1 93 ? 21.039 -12.217 -21.509 1.00 54.41 93 ASP A N 1
ATOM 716 C CA . ASP A 1 93 ? 22.415 -11.777 -21.768 1.00 54.41 93 ASP A CA 1
ATOM 717 C C . ASP A 1 93 ? 23.338 -12.954 -22.142 1.00 54.41 93 ASP A C 1
ATOM 719 O O . ASP A 1 93 ? 24.182 -12.851 -23.030 1.00 54.41 93 ASP A O 1
ATOM 723 N N . THR A 1 94 ? 23.094 -14.143 -21.576 1.00 53.31 94 THR A N 1
ATOM 724 C CA . THR A 1 94 ? 23.894 -15.351 -21.867 1.00 53.31 94 THR A CA 1
ATOM 725 C C . THR A 1 94 ? 23.639 -15.949 -23.261 1.00 53.31 94 THR A C 1
ATOM 727 O O . THR A 1 94 ? 24.367 -16.838 -23.690 1.00 53.31 94 THR A O 1
ATOM 730 N N . GLY A 1 95 ? 22.629 -15.470 -23.996 1.00 50.19 95 GLY A N 1
ATOM 731 C CA . GLY A 1 95 ? 22.299 -15.940 -25.347 1.00 50.19 95 GLY A CA 1
ATOM 732 C C . GLY A 1 95 ? 23.048 -15.243 -26.489 1.00 50.19 95 GLY A C 1
ATOM 733 O O . GLY A 1 95 ? 22.860 -15.634 -27.636 1.00 50.19 95 GLY A O 1
ATOM 734 N N . ASN A 1 96 ? 23.871 -14.222 -26.212 1.00 46.81 96 ASN A N 1
ATOM 735 C CA . ASN A 1 96 ? 24.532 -13.414 -27.249 1.00 46.81 96 ASN A CA 1
ATOM 736 C C . ASN A 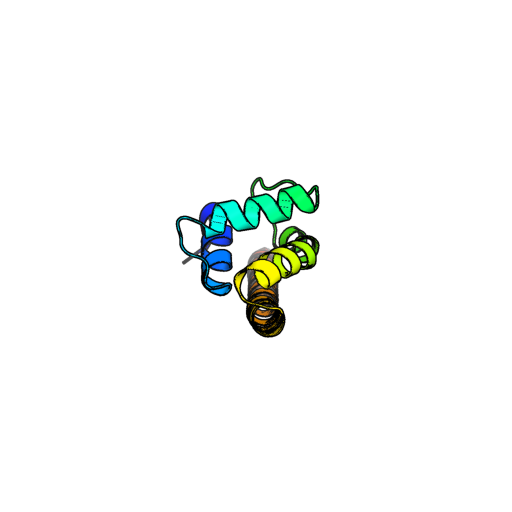1 96 ? 26.069 -13.554 -27.280 1.00 46.81 96 ASN A C 1
ATOM 738 O O 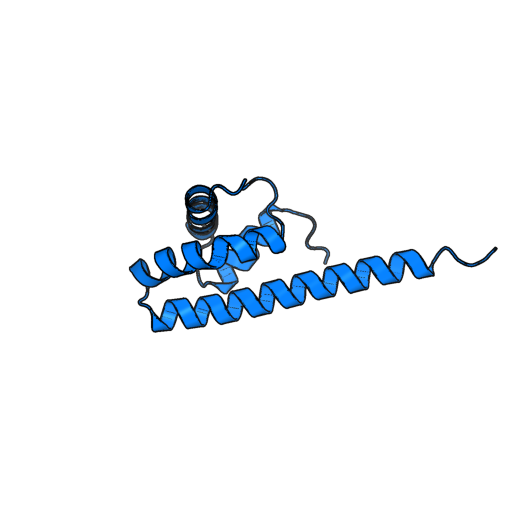. ASN A 1 96 ? 26.752 -12.739 -27.894 1.00 46.81 96 ASN A O 1
ATOM 742 N N . GLN A 1 97 ? 26.626 -14.581 -26.628 1.00 45.94 97 GLN A N 1
ATOM 743 C CA . GLN A 1 97 ? 28.055 -14.912 -26.693 1.00 45.94 97 GLN A CA 1
ATOM 744 C C . GLN A 1 97 ? 28.271 -16.263 -27.380 1.00 45.94 97 GLN A C 1
ATOM 746 O O . GLN A 1 97 ? 28.574 -17.269 -26.745 1.00 45.94 97 GLN A O 1
ATOM 751 N N . SER A 1 98 ? 28.074 -16.305 -28.694 1.00 48.34 98 SER A N 1
ATOM 752 C CA . SER A 1 98 ? 28.595 -17.363 -29.566 1.00 48.34 98 SER A CA 1
ATOM 753 C C . SER A 1 98 ? 28.672 -16.812 -30.984 1.00 48.34 98 SER A C 1
ATOM 755 O O . SER A 1 98 ? 27.710 -16.907 -31.742 1.00 48.34 98 SER A O 1
ATOM 757 N N . ASN A 1 99 ? 29.800 -16.185 -31.309 1.00 42.75 99 ASN A N 1
ATOM 758 C CA . ASN A 1 99 ? 30.299 -16.086 -32.676 1.00 42.75 99 ASN A CA 1
ATOM 759 C C . ASN A 1 99 ? 31.823 -16.005 -32.641 1.00 42.75 99 ASN A C 1
ATOM 761 O O . ASN A 1 99 ? 32.330 -15.157 -31.872 1.00 42.75 99 ASN A O 1
#

Radius of gyration: 15.62 Å; chains: 1; bounding box: 43×30×47 Å